Protein AF-A0A8S3HD75-F1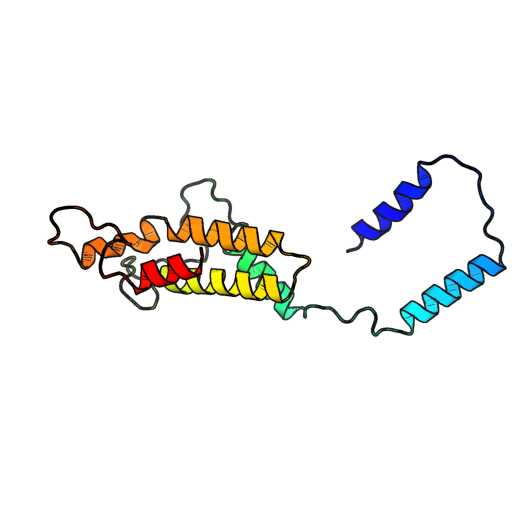 (afdb_monomer_lite)

Secondary structure (DSSP, 8-state):
--HHHHHHHHHTTSS--------HHHHHHHHHHHHHHHH-TTTT--SS-HHHHHHHHHHHHHTTTS-TTS----TT----TTS---STT-THHHHHHHHHHHHHHHHH-GGGHHHHHHHHHHHHHHHTSHHHHTTHHHHHTTSSSPPPTTTSS-HHHHHHHHHH-

pLDDT: mean 74.39, std 19.85, range [32.94, 96.5]

InterPro domains:
  IPR041411 Linalool dehydratase/isomerase [PF18566] (92-163)

Foldseek 3Di:
DVVVVVVVVVVVVPPDDDDDDQDPVNVVVVVVVVVVCVVCVVNPPPLDDPVRVVVLVVLLVQFQVPDPPDDDDRPPQDQPPVLLLPDPSQSLVVLLVSLVVLVVCCVSCVVPNVSSVRSLVRSLVVLPDCSRQVSVCVVPVVDPDRDDCQPDDNCSSNVSSVVSD

Organism: NCBI:txid392030

Radius of gyration: 25.36 Å; chains: 1; bounding box: 65×28×71 Å

Sequence (165 aa):
MKIFIEFLIFLNFLSGSSCVSINHDQKNSFDEIKRNLLKNNDATKQLLSEKELKLIRFISYLTYMQTTATNLTWKGWEKNYDGSQLDLDAIRYPLAHIGYTAAALAHRTPNYRELAIKILKDTIERMLTIEVWGYIDHYWKKAATFPDPVSYENIMYSGHLLQLL

Structure (mmCIF, N/CA/C/O backbone):
data_AF-A0A8S3HD75-F1
#
_entry.id   AF-A0A8S3HD75-F1
#
loop_
_atom_site.group_PDB
_atom_site.id
_atom_site.type_symbol
_atom_site.label_atom_id
_atom_site.label_alt_id
_atom_site.label_comp_id
_atom_site.label_asym_id
_atom_site.label_entity_id
_atom_site.label_seq_id
_atom_site.pdbx_PDB_ins_code
_atom_site.Cartn_x
_atom_site.Cartn_y
_atom_site.Cartn_z
_atom_site.occupancy
_atom_site.B_iso_or_equiv
_atom_site.auth_seq_id
_atom_site.auth_comp_id
_atom_site.auth_asym_id
_atom_site.auth_atom_id
_atom_site.pdbx_PDB_model_num
ATOM 1 N N . MET A 1 1 ? -18.775 6.045 20.824 1.00 41.69 1 MET A N 1
ATOM 2 C CA . MET A 1 1 ? -19.656 4.996 21.389 1.00 41.69 1 MET A CA 1
ATOM 3 C C . MET A 1 1 ? -20.750 5.528 22.335 1.00 41.69 1 MET A C 1
ATOM 5 O O . MET A 1 1 ? -21.387 4.725 22.993 1.00 41.69 1 MET A O 1
ATOM 9 N N . LYS A 1 2 ? -21.019 6.849 22.394 1.00 35.47 2 LYS A N 1
ATOM 10 C CA . LYS A 1 2 ? -22.197 7.413 23.094 1.00 35.47 2 LYS A CA 1
ATOM 11 C C . LYS A 1 2 ? -23.468 7.436 22.225 1.00 35.47 2 LYS A C 1
ATOM 13 O O . LYS A 1 2 ? -24.562 7.316 22.745 1.00 35.47 2 LYS A O 1
ATOM 18 N N . ILE A 1 3 ? -23.308 7.486 20.902 1.00 39.47 3 ILE A N 1
ATOM 19 C CA . ILE A 1 3 ? -24.406 7.662 19.933 1.00 39.47 3 ILE A CA 1
ATOM 20 C C . ILE A 1 3 ? -25.263 6.390 19.759 1.00 39.47 3 ILE A C 1
ATOM 22 O O . ILE A 1 3 ? -26.453 6.476 19.488 1.00 39.47 3 ILE A O 1
ATOM 26 N N . PHE A 1 4 ? -24.696 5.198 19.974 1.00 36.97 4 PHE A N 1
ATOM 27 C CA . PHE A 1 4 ? -25.412 3.931 19.754 1.00 36.97 4 PHE A CA 1
ATOM 28 C C . PHE A 1 4 ? -26.371 3.560 20.901 1.00 36.97 4 PHE A C 1
ATOM 30 O O . PHE A 1 4 ? -27.312 2.800 20.698 1.00 36.97 4 PHE A O 1
ATOM 37 N N . ILE A 1 5 ? -26.154 4.117 22.099 1.00 45.03 5 ILE A N 1
ATOM 38 C CA . ILE A 1 5 ? -27.014 3.886 23.270 1.00 45.03 5 ILE A CA 1
ATOM 39 C C . ILE A 1 5 ? -28.223 4.832 23.245 1.00 45.03 5 ILE A C 1
ATOM 41 O O . ILE A 1 5 ? -29.323 4.421 23.600 1.00 45.03 5 ILE A O 1
ATOM 45 N N . GLU A 1 6 ? -28.065 6.060 22.744 1.00 40.44 6 GLU A N 1
ATOM 46 C CA . GLU A 1 6 ? -29.196 6.988 22.583 1.00 40.44 6 GLU A CA 1
ATOM 47 C C . GLU A 1 6 ? -30.177 6.529 21.489 1.00 40.44 6 GLU A C 1
ATOM 49 O O . GLU A 1 6 ? -31.385 6.709 21.635 1.00 40.44 6 GLU A O 1
ATOM 54 N N . PHE A 1 7 ? -29.699 5.826 20.455 1.00 37.06 7 PHE A N 1
ATOM 55 C CA . PHE A 1 7 ? -30.552 5.306 19.376 1.00 37.06 7 PHE A CA 1
ATOM 56 C C . PHE A 1 7 ? -31.513 4.189 19.839 1.00 37.06 7 PHE A C 1
ATOM 58 O O . PHE A 1 7 ? -32.643 4.098 19.364 1.00 37.06 7 PHE A O 1
ATOM 65 N N . LEU A 1 8 ? -31.104 3.377 20.821 1.00 37.50 8 LEU A N 1
ATOM 66 C CA . LEU A 1 8 ? -31.929 2.310 21.415 1.00 37.50 8 LEU A CA 1
ATOM 67 C C . LEU A 1 8 ? -32.971 2.832 22.420 1.00 37.50 8 LEU A C 1
ATOM 69 O O . LEU A 1 8 ? -33.996 2.186 22.644 1.00 37.50 8 LEU A O 1
ATOM 73 N N . ILE A 1 9 ? -32.743 4.016 22.993 1.00 46.94 9 ILE A N 1
ATOM 74 C CA . ILE A 1 9 ? -33.714 4.692 23.866 1.00 46.94 9 ILE A CA 1
ATOM 75 C C . ILE A 1 9 ? -34.775 5.412 23.020 1.00 46.94 9 ILE A C 1
ATOM 77 O O . ILE A 1 9 ? -35.952 5.398 23.373 1.00 46.94 9 ILE A O 1
ATOM 81 N N . PHE A 1 10 ? -34.395 5.960 21.861 1.00 37.12 10 PHE A N 1
ATOM 82 C CA . PHE A 1 10 ? -35.323 6.663 20.970 1.00 37.12 10 PHE A CA 1
ATOM 83 C C . PHE A 1 10 ? -36.312 5.725 20.254 1.00 37.12 10 PHE A C 1
ATOM 85 O O . PHE A 1 10 ? -37.471 6.088 20.062 1.00 37.12 10 PHE A O 1
ATOM 92 N N . LEU A 1 11 ? -35.903 4.493 19.919 1.00 34.25 11 LEU A N 1
ATOM 93 C CA . LEU A 1 11 ? -36.795 3.522 19.266 1.00 34.25 11 LEU A CA 1
ATOM 94 C C . LEU A 1 11 ? -37.924 3.004 20.173 1.00 34.25 11 LEU A C 1
ATOM 96 O O . LEU A 1 11 ? -38.988 2.663 19.667 1.00 34.25 11 LEU A O 1
ATOM 100 N N . ASN A 1 12 ? -37.739 3.011 21.496 1.00 37.31 12 ASN A N 1
ATOM 101 C CA . ASN A 1 12 ? -38.803 2.661 22.446 1.00 37.31 12 ASN A CA 1
ATOM 102 C C . ASN A 1 12 ? -39.790 3.813 22.704 1.00 37.31 12 ASN A C 1
ATOM 104 O O . ASN A 1 12 ? -40.828 3.600 23.321 1.00 37.31 12 ASN A O 1
ATOM 108 N N . PHE A 1 13 ? -39.490 5.028 22.233 1.00 38.03 13 PHE A N 1
ATOM 109 C CA . PHE A 1 13 ? -40.346 6.199 22.442 1.00 38.03 13 PHE A CA 1
ATOM 110 C C . PHE A 1 13 ? -41.352 6.426 21.297 1.00 38.03 13 PHE A C 1
ATOM 112 O O . PHE A 1 13 ? -42.297 7.194 21.457 1.00 38.03 13 PHE A O 1
ATOM 119 N N . LEU A 1 14 ? -41.181 5.755 20.148 1.00 36.31 14 LEU A N 1
ATOM 120 C CA . LEU A 1 14 ? -42.021 5.947 18.955 1.00 36.31 14 LEU A CA 1
ATOM 121 C C . LEU A 1 14 ? -43.087 4.861 18.731 1.00 36.31 14 LEU A C 1
ATOM 123 O O . LEU A 1 14 ? -43.983 5.064 17.913 1.00 36.31 14 LEU A O 1
ATOM 127 N N . SER A 1 15 ? -43.070 3.748 19.470 1.00 37.78 15 SER A N 1
ATOM 128 C CA . SER A 1 15 ? -44.197 2.807 19.491 1.00 37.78 15 SER A CA 1
ATOM 129 C C . SER A 1 15 ? -45.141 3.171 20.635 1.00 37.78 15 SER A C 1
ATOM 131 O O . SER A 1 15 ? -44.992 2.692 21.759 1.00 37.78 15 SER A O 1
ATOM 133 N N . GLY A 1 16 ? -46.098 4.057 20.358 1.00 42.47 16 GLY A N 1
ATOM 134 C CA . GLY A 1 16 ? -47.158 4.415 21.295 1.00 42.47 16 GLY A CA 1
ATOM 135 C C . GLY A 1 16 ? -47.897 3.173 21.794 1.00 42.47 16 GLY A C 1
ATOM 136 O O . GLY A 1 16 ? -48.711 2.592 21.083 1.00 42.47 16 GLY A O 1
ATOM 137 N N . SER A 1 17 ? -47.602 2.752 23.018 1.00 37.16 17 SER A N 1
ATOM 138 C CA . SER A 1 17 ? -48.361 1.757 23.771 1.00 37.16 17 SER A CA 1
ATOM 139 C C . SER A 1 17 ? -48.063 1.962 25.252 1.00 37.16 17 SER A C 1
ATOM 141 O O . SER A 1 17 ? -46.944 1.741 25.694 1.00 37.16 17 SER A O 1
ATOM 143 N N . SER A 1 18 ? -49.079 2.448 25.972 1.00 32.94 18 SER A N 1
ATOM 144 C CA . SER A 1 18 ? -49.269 2.412 27.433 1.00 32.94 18 SER A CA 1
ATOM 145 C C . SER A 1 18 ? -48.034 2.633 28.319 1.00 32.94 18 SER A C 1
ATOM 147 O O . SER A 1 18 ? -47.179 1.766 28.460 1.00 32.94 18 SER A O 1
ATOM 149 N N . CYS A 1 19 ? -48.028 3.768 29.022 1.00 34.56 19 CYS A N 1
ATOM 150 C CA . CYS A 1 19 ? -47.126 4.076 30.130 1.00 34.56 19 CYS A CA 1
ATOM 151 C C . CYS A 1 19 ? -47.166 2.953 31.187 1.00 34.56 19 CYS A C 1
ATOM 153 O O . CYS A 1 19 ? -48.061 2.912 32.030 1.00 34.56 19 CYS A O 1
ATOM 155 N N . VAL A 1 20 ? -46.220 2.012 31.122 1.00 42.00 20 VAL A N 1
ATOM 156 C CA . VAL A 1 20 ? -45.990 1.027 32.181 1.00 42.00 20 VAL A CA 1
ATOM 157 C C . VAL A 1 20 ? -45.204 1.744 33.272 1.00 42.00 20 VAL A C 1
ATOM 159 O O . VAL A 1 20 ? -44.016 2.031 33.119 1.00 42.00 20 VAL A O 1
ATOM 162 N N . SER A 1 21 ? -45.875 2.077 34.373 1.00 45.88 21 SER A N 1
ATOM 163 C CA . SER A 1 21 ? -45.225 2.562 35.586 1.00 45.88 21 SER A CA 1
ATOM 164 C C . SER A 1 21 ? -44.311 1.462 36.121 1.00 45.88 21 SER A C 1
ATOM 166 O O . SER A 1 21 ? -44.780 0.452 36.645 1.00 45.88 21 SER A O 1
ATOM 168 N N . ILE A 1 22 ? -43.001 1.641 35.953 1.00 47.56 22 ILE A N 1
ATOM 169 C CA . ILE A 1 22 ? -41.987 0.729 36.485 1.00 47.56 22 ILE A CA 1
ATOM 170 C C . ILE A 1 22 ? -42.114 0.742 38.014 1.00 47.56 22 ILE A C 1
ATOM 172 O O . ILE A 1 22 ? -41.830 1.754 38.656 1.00 47.56 22 ILE A O 1
ATOM 176 N N . ASN A 1 23 ? -42.568 -0.371 38.597 1.00 54.38 23 ASN A N 1
ATOM 177 C CA . ASN A 1 23 ? -42.673 -0.530 40.048 1.00 54.38 23 ASN A CA 1
ATOM 178 C C . ASN A 1 23 ? -41.292 -0.398 40.718 1.00 54.38 23 ASN A C 1
ATOM 180 O O . ASN A 1 23 ? -40.266 -0.764 40.137 1.00 54.38 23 ASN A O 1
ATOM 184 N N . HIS A 1 24 ? -41.271 0.100 41.961 1.00 53.72 24 HIS A N 1
ATOM 185 C CA . HIS A 1 24 ? -40.053 0.369 42.744 1.00 53.72 24 HIS A CA 1
ATOM 186 C C . HIS A 1 24 ? -39.103 -0.847 42.820 1.00 53.72 24 HIS A C 1
ATOM 188 O O . HIS A 1 24 ? -37.883 -0.683 42.782 1.00 53.72 24 HIS A O 1
ATOM 194 N N . ASP A 1 25 ? -39.643 -2.067 42.832 1.00 57.12 25 ASP A N 1
ATOM 195 C CA . ASP A 1 25 ? -38.862 -3.312 42.845 1.00 57.12 25 ASP A CA 1
ATOM 196 C C . ASP A 1 25 ? -38.140 -3.600 41.524 1.00 57.12 25 ASP A C 1
ATOM 198 O O . ASP A 1 25 ? -36.998 -4.061 41.522 1.00 57.12 25 ASP A O 1
ATOM 202 N N . GLN A 1 26 ? -38.747 -3.261 40.383 1.00 53.38 26 GLN A N 1
ATOM 203 C CA . GLN A 1 26 ? -38.083 -3.410 39.086 1.00 53.38 26 GLN A CA 1
ATOM 204 C C . GLN A 1 26 ? -36.972 -2.378 38.909 1.00 53.38 26 GLN A C 1
ATOM 206 O O . GLN A 1 26 ? -35.909 -2.702 38.386 1.00 53.38 26 GLN A O 1
ATOM 211 N N . LYS A 1 27 ? -37.169 -1.155 39.411 1.00 57.03 27 LYS A N 1
ATOM 212 C CA . LYS A 1 27 ? -36.130 -0.119 39.405 1.00 57.03 27 LYS A CA 1
ATOM 213 C C . LYS A 1 27 ? -34.909 -0.540 40.231 1.00 57.03 27 LYS A C 1
ATOM 215 O O . LYS A 1 27 ? -33.784 -0.428 39.754 1.00 57.03 27 LYS A O 1
ATOM 220 N N . ASN A 1 28 ? -35.140 -1.127 41.406 1.00 58.44 28 ASN A N 1
ATOM 221 C CA . ASN A 1 28 ? -34.082 -1.674 42.255 1.00 58.44 28 ASN A CA 1
ATOM 222 C C . ASN A 1 28 ? -33.309 -2.813 41.570 1.00 58.44 28 ASN A C 1
ATOM 224 O O . ASN A 1 28 ? -32.081 -2.835 41.642 1.00 58.44 28 ASN A O 1
ATOM 228 N N . SER A 1 29 ? -34.008 -3.701 40.852 1.00 64.81 29 SER A N 1
ATOM 229 C CA . SER A 1 29 ? -33.395 -4.776 40.060 1.00 64.81 29 SER A CA 1
ATOM 230 C C . SER A 1 29 ? -32.537 -4.234 38.911 1.00 64.81 29 SER A C 1
ATOM 232 O O . SER A 1 29 ? -31.400 -4.667 38.733 1.00 64.81 29 SER A O 1
ATOM 234 N N . PHE A 1 30 ? -33.017 -3.226 38.177 1.00 60.28 30 PHE A N 1
ATOM 235 C CA . PHE A 1 30 ? -32.235 -2.574 37.121 1.00 60.28 30 PHE A CA 1
ATOM 236 C C . PHE A 1 30 ? -31.005 -1.844 37.668 1.00 60.28 30 PHE A C 1
ATOM 238 O O . PHE A 1 30 ? -29.923 -1.941 37.086 1.00 60.28 30 PHE A O 1
ATOM 245 N N . ASP A 1 31 ? -31.137 -1.153 38.798 1.00 69.56 31 ASP A N 1
ATOM 246 C CA . ASP A 1 31 ? -30.022 -0.466 39.452 1.00 69.56 31 ASP A CA 1
ATOM 247 C C . ASP A 1 31 ? -29.010 -1.452 40.052 1.00 69.56 31 ASP A C 1
ATOM 249 O O . ASP A 1 31 ? -27.814 -1.162 40.124 1.00 69.56 31 ASP A O 1
ATOM 253 N N . GLU A 1 32 ? -29.447 -2.636 40.469 1.00 71.31 32 GLU A N 1
ATOM 254 C CA . GLU A 1 32 ? -28.579 -3.728 40.908 1.00 71.31 32 GLU A CA 1
ATOM 255 C C . GLU A 1 32 ? -27.859 -4.405 39.735 1.00 71.31 32 GLU A C 1
ATOM 257 O O . GLU A 1 32 ? -26.643 -4.581 39.796 1.00 71.31 32 GLU A O 1
ATOM 262 N N . ILE A 1 33 ? -28.547 -4.667 38.620 1.00 66.06 33 ILE A N 1
ATOM 263 C CA . ILE A 1 33 ? -27.937 -5.158 37.374 1.00 66.06 33 ILE A CA 1
ATOM 264 C C . ILE A 1 33 ? -26.900 -4.155 36.862 1.00 66.06 33 ILE A C 1
ATOM 266 O O . ILE A 1 33 ? -25.775 -4.534 36.545 1.00 66.06 33 ILE A O 1
ATOM 270 N N . LYS A 1 34 ? -27.231 -2.861 36.847 1.00 63.31 34 LYS A N 1
ATOM 271 C CA . LYS A 1 34 ? -26.312 -1.792 36.442 1.00 63.31 34 LYS A CA 1
ATOM 272 C C . LYS A 1 34 ? -25.103 -1.712 37.373 1.00 63.31 34 LYS A C 1
ATOM 274 O O . LYS A 1 34 ? -23.979 -1.600 36.895 1.00 63.31 34 LYS A O 1
ATOM 279 N N . ARG A 1 35 ? -25.303 -1.825 38.690 1.00 63.66 35 ARG A N 1
ATOM 280 C CA . ARG A 1 35 ? -24.205 -1.875 39.670 1.00 63.66 35 ARG A CA 1
ATOM 281 C C . ARG A 1 35 ? -23.344 -3.126 39.519 1.00 63.66 35 ARG A C 1
ATOM 283 O O . ARG A 1 35 ? -22.134 -3.013 39.657 1.00 63.66 35 ARG A O 1
ATOM 290 N N . ASN A 1 36 ? -23.921 -4.278 39.194 1.00 61.75 36 ASN A N 1
ATOM 291 C CA . ASN A 1 36 ? -23.177 -5.519 38.973 1.00 61.75 36 ASN A CA 1
ATOM 292 C C . ASN A 1 36 ? -22.410 -5.503 37.641 1.00 61.75 36 ASN A C 1
ATOM 294 O O . ASN A 1 36 ? -21.269 -5.952 37.599 1.00 61.75 36 ASN A O 1
ATOM 298 N N . LEU A 1 37 ? -22.963 -4.889 36.591 1.00 57.00 37 LEU A N 1
ATOM 299 C CA . LEU A 1 37 ? -22.255 -4.622 35.332 1.00 57.00 37 LEU A CA 1
ATOM 300 C C . LEU A 1 37 ? -21.089 -3.637 35.517 1.00 57.00 37 LEU A C 1
ATOM 302 O O . LEU A 1 37 ? -20.047 -3.808 34.897 1.00 57.00 37 LEU A O 1
ATOM 306 N N . LEU A 1 38 ? -21.245 -2.636 36.389 1.00 57.94 38 LEU A N 1
ATOM 307 C CA . LEU A 1 38 ? -20.190 -1.671 36.726 1.00 57.94 38 LEU A CA 1
ATOM 308 C C . LEU A 1 38 ? -19.146 -2.236 37.707 1.00 57.94 38 LEU A C 1
ATOM 310 O O . LEU A 1 38 ? -17.991 -1.824 37.672 1.00 57.94 38 LEU A O 1
ATOM 314 N N . LYS A 1 39 ? -19.531 -3.162 38.596 1.00 56.44 39 LYS A N 1
ATOM 315 C CA . LYS A 1 39 ? -18.608 -3.871 39.501 1.00 56.44 39 LYS A CA 1
ATOM 316 C C . LYS A 1 39 ? -17.786 -4.924 38.763 1.00 56.44 39 LYS A C 1
ATOM 318 O O . LYS A 1 39 ? -16.604 -5.071 39.056 1.00 56.44 39 LYS A O 1
ATOM 323 N N . ASN A 1 40 ? -18.371 -5.577 37.761 1.00 49.03 40 ASN A N 1
ATOM 324 C CA . ASN A 1 40 ? -17.666 -6.430 36.807 1.00 49.03 40 ASN A CA 1
ATOM 325 C C . ASN A 1 40 ? -16.942 -5.576 35.756 1.00 49.03 40 ASN A C 1
ATOM 327 O O . ASN A 1 40 ? -17.134 -5.758 34.556 1.00 49.03 40 ASN A O 1
ATOM 331 N N . ASN A 1 41 ? -16.078 -4.659 36.196 1.00 48.00 41 ASN A N 1
ATOM 332 C CA . ASN A 1 41 ? -15.197 -3.836 35.356 1.00 48.00 41 ASN A CA 1
ATOM 333 C C . ASN A 1 41 ? -14.142 -4.650 34.564 1.00 48.00 41 ASN A C 1
ATOM 335 O O . ASN A 1 41 ? -13.147 -4.100 34.109 1.00 48.00 41 ASN A O 1
ATOM 339 N N . ASP A 1 42 ? -14.385 -5.939 34.327 1.00 47.34 42 ASP A N 1
ATOM 340 C CA . ASP A 1 42 ? -13.869 -6.667 33.163 1.00 47.34 42 ASP A CA 1
ATOM 341 C C . ASP A 1 42 ? -14.671 -6.348 31.875 1.00 47.34 42 ASP A C 1
ATOM 343 O O . ASP A 1 42 ? -14.214 -6.619 30.764 1.00 47.34 42 ASP A O 1
ATOM 347 N N . ALA A 1 43 ? -15.847 -5.712 31.990 1.00 46.75 43 ALA A N 1
ATOM 348 C CA . ALA A 1 43 ? -16.744 -5.365 30.879 1.00 46.75 43 ALA A CA 1
ATOM 349 C C . ALA A 1 43 ? -16.295 -4.156 30.028 1.00 46.75 43 ALA A C 1
ATOM 351 O O . ALA A 1 43 ? -16.903 -3.858 28.999 1.00 46.75 43 ALA A O 1
ATOM 352 N N . THR A 1 44 ? -15.203 -3.484 30.396 1.00 47.81 44 THR A N 1
ATOM 353 C CA . THR A 1 44 ? -14.501 -2.526 29.527 1.00 47.81 44 THR A CA 1
ATOM 354 C C . THR A 1 44 ? -13.051 -2.935 29.332 1.00 47.81 44 THR A C 1
ATOM 356 O O . THR A 1 44 ? -12.150 -2.097 29.371 1.00 47.81 44 THR A O 1
ATOM 359 N N . LYS A 1 45 ? -12.791 -4.225 29.099 1.00 51.84 45 LYS A N 1
ATOM 360 C CA . LYS A 1 45 ? -11.525 -4.621 28.488 1.00 51.84 45 LYS A CA 1
ATOM 361 C C . LYS A 1 45 ? -11.504 -4.014 27.090 1.00 51.84 45 LYS A C 1
ATOM 363 O O . LYS A 1 45 ? -12.117 -4.540 26.164 1.00 51.84 45 LYS A O 1
ATOM 368 N N . GLN A 1 46 ? -10.898 -2.834 26.970 1.00 56.50 46 GLN A N 1
ATOM 369 C CA . GLN A 1 46 ? -10.741 -2.140 25.702 1.00 56.50 46 GLN A CA 1
ATOM 370 C C . GLN A 1 46 ? -10.125 -3.148 24.730 1.00 56.50 46 GLN A C 1
ATOM 372 O O . GLN A 1 46 ? -8.996 -3.594 24.924 1.00 56.50 46 GLN A O 1
ATOM 377 N N . LEU A 1 47 ? -10.912 -3.595 23.744 1.00 71.31 47 LEU A N 1
ATOM 378 C CA . LEU A 1 47 ? -10.511 -4.717 22.892 1.00 71.31 47 LEU A CA 1
ATOM 379 C C . LEU A 1 47 ? -9.237 -4.380 22.100 1.00 71.31 47 LEU A C 1
ATOM 381 O O . LEU A 1 47 ? -8.505 -5.284 21.704 1.00 71.31 47 LEU A O 1
ATOM 385 N N . LEU A 1 48 ? -8.993 -3.077 21.921 1.00 79.88 48 LEU A N 1
ATOM 386 C CA . LEU A 1 48 ? -7.785 -2.454 21.403 1.00 79.88 48 LEU A CA 1
ATOM 387 C C . LEU A 1 48 ? -7.283 -1.396 22.388 1.00 79.88 48 LEU A C 1
ATOM 389 O O . LEU A 1 48 ? -8.060 -0.572 22.862 1.00 79.88 48 LEU A O 1
ATOM 393 N N . SER A 1 49 ? -5.984 -1.371 22.634 1.00 87.69 49 SER A N 1
ATOM 394 C CA . SER A 1 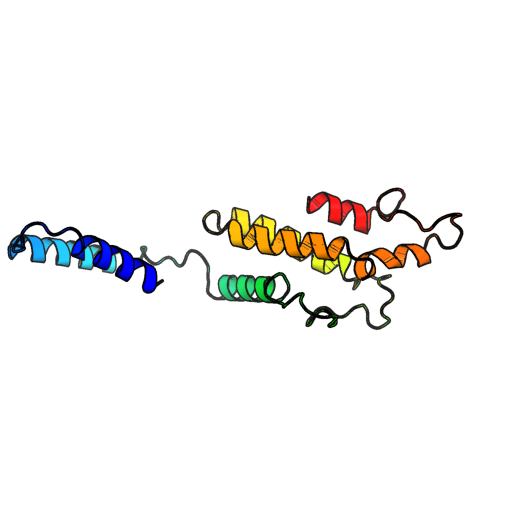49 ? -5.299 -0.298 23.346 1.00 87.69 49 SER A CA 1
ATOM 395 C C . SER A 1 49 ? -5.383 1.039 22.601 1.00 87.69 49 SER A C 1
ATOM 397 O O . SER A 1 49 ? -5.520 1.101 21.376 1.00 87.69 49 SER A O 1
ATOM 399 N N . GLU A 1 50 ? -5.189 2.141 23.327 1.00 88.56 50 GLU A N 1
ATOM 400 C CA . GLU A 1 50 ? -5.076 3.481 22.731 1.00 88.56 50 GLU A CA 1
ATOM 401 C C . GLU A 1 50 ? -3.981 3.577 21.659 1.00 88.56 50 GLU A C 1
ATOM 403 O O . GLU A 1 50 ? -4.121 4.307 20.676 1.00 88.56 50 GLU A O 1
ATOM 408 N N . LYS A 1 51 ? -2.888 2.822 21.816 1.00 90.12 51 LYS A N 1
ATOM 409 C CA . LYS A 1 51 ? -1.811 2.766 20.821 1.00 90.12 51 LYS A CA 1
ATOM 410 C C . LYS A 1 51 ? -2.300 2.133 19.518 1.00 90.12 51 LYS A C 1
ATOM 412 O O . LYS A 1 51 ? -2.064 2.696 18.453 1.00 90.12 51 LYS A O 1
ATOM 417 N N . GLU A 1 52 ? -3.009 1.010 19.599 1.00 88.44 52 GLU A N 1
ATOM 418 C CA . GLU A 1 52 ? -3.593 0.339 18.430 1.00 88.44 52 GLU A CA 1
ATOM 419 C C . GLU A 1 52 ? -4.619 1.238 17.729 1.00 88.44 52 GLU A C 1
ATOM 421 O O . GLU A 1 52 ? -4.584 1.376 16.509 1.00 88.44 52 GLU A O 1
ATOM 426 N N . LEU A 1 53 ? -5.470 1.939 18.485 1.00 89.56 53 LEU A N 1
ATOM 427 C CA . LEU A 1 53 ? -6.426 2.893 17.913 1.00 89.56 53 LEU A CA 1
ATOM 428 C C . LEU A 1 53 ? -5.734 4.043 17.170 1.00 89.56 53 LEU A C 1
ATOM 430 O O . LEU A 1 53 ? -6.179 4.434 16.089 1.00 89.56 53 LEU A O 1
ATOM 434 N N . LYS A 1 54 ? -4.640 4.581 17.721 1.00 92.88 54 LYS A N 1
ATOM 435 C CA . LYS A 1 54 ? -3.834 5.614 17.051 1.00 92.88 54 LYS A CA 1
ATOM 436 C C . LYS A 1 54 ? -3.191 5.090 15.768 1.00 92.88 54 LYS A C 1
ATOM 438 O O . LYS A 1 54 ? -3.229 5.795 14.764 1.00 92.88 54 LYS A O 1
ATOM 443 N N . LEU A 1 55 ? -2.668 3.863 15.775 1.00 91.50 55 LEU A N 1
ATOM 444 C CA . LEU A 1 55 ? -2.089 3.229 14.585 1.00 91.50 55 LEU A CA 1
ATOM 445 C C . LEU A 1 55 ? -3.133 3.029 13.483 1.00 91.50 55 LEU A C 1
ATOM 447 O O . LEU A 1 55 ? -2.894 3.399 12.338 1.00 91.50 55 LEU A O 1
ATOM 451 N N . ILE A 1 56 ? -4.320 2.531 13.832 1.00 91.94 56 ILE A N 1
ATOM 452 C CA . ILE A 1 56 ? -5.417 2.346 12.874 1.00 91.94 56 ILE A CA 1
ATOM 453 C C . ILE A 1 56 ? -5.831 3.684 12.252 1.00 91.94 56 ILE A C 1
ATOM 455 O O . ILE A 1 56 ? -6.004 3.776 11.037 1.00 91.94 56 ILE A O 1
ATOM 459 N N . ARG A 1 57 ? -5.954 4.743 13.064 1.00 92.19 57 ARG A N 1
ATOM 460 C CA . ARG A 1 57 ? -6.259 6.097 12.570 1.00 92.19 57 ARG A CA 1
ATOM 461 C C . ARG A 1 57 ? -5.170 6.626 11.648 1.00 92.19 57 ARG A C 1
ATOM 463 O O . ARG A 1 57 ? -5.494 7.213 10.624 1.00 92.19 57 ARG A O 1
ATOM 470 N N . PHE A 1 58 ? -3.907 6.408 11.997 1.00 90.56 58 PHE A N 1
ATOM 471 C CA . PHE A 1 58 ? -2.775 6.820 11.177 1.00 90.56 58 PHE A CA 1
ATOM 472 C C . PHE A 1 58 ? -2.775 6.115 9.814 1.00 90.56 58 PHE A C 1
ATOM 474 O O . PHE A 1 58 ? -2.688 6.782 8.791 1.00 90.56 58 PHE A O 1
ATOM 481 N N . ILE A 1 59 ? -2.981 4.797 9.777 1.00 91.00 59 ILE A N 1
ATOM 482 C CA . ILE A 1 59 ? -3.063 4.036 8.518 1.00 91.00 59 ILE A CA 1
ATOM 483 C C . ILE A 1 59 ? -4.277 4.467 7.685 1.00 91.00 59 ILE A C 1
ATOM 485 O O . ILE A 1 59 ? -4.177 4.624 6.470 1.00 91.00 59 ILE A O 1
ATOM 489 N N . SER A 1 60 ? -5.417 4.716 8.333 1.00 91.81 60 SER A N 1
ATOM 490 C CA . SER A 1 60 ? -6.617 5.225 7.653 1.00 91.81 60 SER A CA 1
ATOM 491 C C . SER A 1 60 ? -6.362 6.604 7.036 1.00 91.81 60 SER A C 1
ATOM 493 O O . SER A 1 60 ? -6.755 6.855 5.899 1.00 91.81 60 SER A O 1
ATOM 495 N N . TYR A 1 61 ? -5.648 7.473 7.762 1.00 89.19 61 TYR A N 1
ATOM 496 C CA . TYR A 1 61 ? -5.185 8.770 7.273 1.00 89.19 61 TYR A CA 1
ATOM 497 C C . TYR A 1 61 ? -4.221 8.640 6.088 1.00 89.19 61 TYR A C 1
ATOM 499 O O . TYR A 1 61 ? -4.332 9.404 5.139 1.00 89.19 61 TYR A O 1
ATOM 507 N N . LEU A 1 62 ? -3.291 7.684 6.104 1.00 86.25 62 LEU A N 1
ATOM 508 C CA . LEU A 1 62 ? -2.340 7.482 5.003 1.00 86.25 62 LEU A CA 1
ATOM 509 C C . LEU A 1 62 ? -2.973 6.923 3.720 1.00 86.25 62 LEU A C 1
ATOM 511 O O . LEU A 1 62 ? -2.390 7.089 2.649 1.00 86.25 62 LEU A O 1
ATOM 515 N N . THR A 1 63 ? -4.129 6.267 3.835 1.00 89.00 63 THR A N 1
ATOM 516 C CA . THR A 1 63 ? -4.813 5.581 2.732 1.00 89.00 63 THR A CA 1
ATOM 517 C C . THR A 1 63 ? -6.066 6.345 2.294 1.00 89.00 63 THR A C 1
ATOM 519 O O . THR A 1 63 ? -5.977 7.452 1.762 1.00 89.00 63 THR A O 1
ATOM 522 N N . TYR A 1 64 ? -7.253 5.803 2.567 1.00 87.88 64 TYR A N 1
ATOM 523 C CA . TYR A 1 64 ? -8.511 6.243 1.964 1.00 87.88 64 TYR A CA 1
ATOM 524 C C . TYR A 1 64 ? -9.050 7.582 2.497 1.00 87.88 64 TYR A C 1
ATOM 526 O O . TYR A 1 64 ? -9.986 8.136 1.923 1.00 87.88 64 TYR A O 1
ATOM 534 N N . MET A 1 65 ? -8.539 8.095 3.626 1.00 87.81 6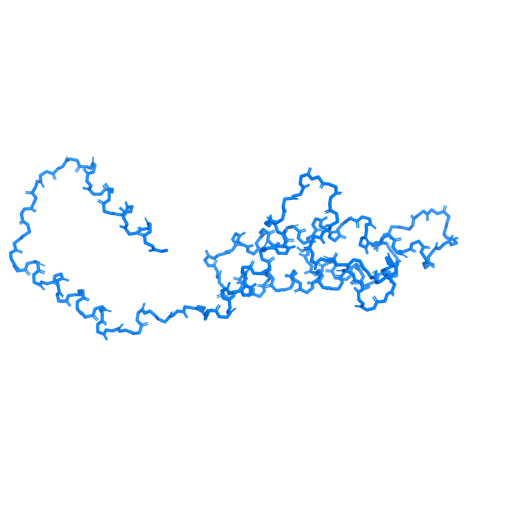5 MET A N 1
ATOM 535 C CA . MET A 1 65 ? -9.002 9.378 4.179 1.00 87.81 65 MET A CA 1
ATOM 536 C C . MET A 1 65 ? -8.340 10.591 3.518 1.00 87.81 65 MET A C 1
ATOM 538 O O . MET A 1 65 ? -8.820 11.711 3.701 1.00 87.81 65 MET A O 1
ATOM 542 N N . GLN A 1 66 ? -7.255 10.400 2.766 1.00 77.62 66 GLN A N 1
ATOM 543 C CA . GLN A 1 66 ? -6.712 11.464 1.932 1.00 77.62 66 GLN A CA 1
ATOM 544 C C . GLN A 1 66 ? -7.586 11.622 0.690 1.00 77.62 66 GLN A C 1
ATOM 546 O O . GLN A 1 66 ? -7.795 10.677 -0.065 1.00 77.62 66 GLN A O 1
ATOM 551 N N . THR A 1 67 ? -8.110 12.830 0.479 1.00 60.31 67 THR A N 1
ATOM 552 C CA . THR A 1 67 ? -8.928 13.159 -0.691 1.00 60.31 67 THR A CA 1
ATOM 553 C C . THR A 1 67 ? -8.156 12.877 -1.976 1.00 60.31 67 THR A C 1
ATOM 555 O O . THR A 1 67 ? -7.177 13.554 -2.276 1.00 60.31 67 THR A O 1
ATOM 558 N N . THR A 1 68 ? -8.649 11.925 -2.767 1.00 58.69 68 THR A N 1
ATOM 559 C CA . THR A 1 68 ? -8.152 11.560 -4.105 1.00 58.69 68 THR A CA 1
ATOM 560 C C . THR A 1 68 ? -8.457 12.615 -5.182 1.00 58.69 68 THR A C 1
ATOM 562 O O . THR A 1 68 ? -8.184 12.399 -6.357 1.00 58.69 68 THR A O 1
ATOM 565 N N . ALA A 1 69 ? -9.037 13.760 -4.801 1.00 47.75 69 ALA A N 1
ATOM 566 C CA . ALA A 1 69 ? -9.766 14.648 -5.703 1.00 47.75 69 ALA A CA 1
ATOM 567 C C . ALA A 1 69 ? -8.905 15.483 -6.663 1.00 47.75 69 ALA A C 1
ATOM 569 O O . ALA A 1 69 ? -9.414 15.904 -7.694 1.00 47.75 69 ALA A O 1
ATOM 570 N N . THR A 1 70 ? -7.628 15.731 -6.387 1.00 41.88 70 THR A N 1
ATOM 571 C CA . THR A 1 70 ? -6.819 16.591 -7.261 1.00 41.88 70 THR A CA 1
ATOM 572 C C . THR A 1 70 ? -5.350 16.306 -7.039 1.00 41.88 70 THR A C 1
ATOM 574 O O . THR A 1 70 ? -4.860 16.670 -5.980 1.00 41.88 70 THR A O 1
ATOM 577 N N . ASN A 1 71 ? -4.691 15.666 -8.011 1.00 46.81 71 ASN A N 1
ATOM 578 C CA . ASN A 1 71 ? -3.306 15.885 -8.469 1.00 46.81 71 ASN A CA 1
ATOM 579 C C . ASN A 1 71 ? -2.244 16.354 -7.442 1.00 46.81 71 ASN A C 1
ATOM 581 O O . ASN A 1 71 ? -1.349 17.132 -7.764 1.00 46.81 71 ASN A O 1
ATOM 585 N N . LEU A 1 72 ? -2.352 15.913 -6.195 1.00 50.31 72 LEU A N 1
ATOM 586 C CA . LEU A 1 72 ? -1.507 16.314 -5.086 1.00 50.31 72 LEU A CA 1
ATOM 587 C C . LEU A 1 72 ? -0.792 15.053 -4.646 1.00 50.31 72 LEU A C 1
ATOM 589 O O . LEU A 1 72 ? -1.392 14.142 -4.076 1.00 50.31 72 LEU A O 1
ATOM 593 N N . THR A 1 73 ? 0.488 15.026 -5.002 1.00 59.31 73 THR A N 1
ATOM 594 C CA . THR A 1 73 ? 1.564 14.354 -4.278 1.00 59.31 73 THR A CA 1
ATOM 595 C C . THR A 1 73 ? 1.105 13.830 -2.922 1.00 59.31 73 THR A C 1
ATOM 597 O O . THR A 1 73 ? 0.727 14.578 -2.019 1.00 59.31 73 THR A O 1
ATOM 600 N N . TRP A 1 74 ? 1.085 12.509 -2.825 1.00 68.69 74 TRP A N 1
ATOM 601 C CA . TRP A 1 74 ? 0.530 11.773 -1.706 1.00 68.69 74 TRP A CA 1
ATOM 602 C C . TRP A 1 74 ? 1.176 12.216 -0.391 1.00 68.69 74 TRP A C 1
ATOM 604 O O . TRP A 1 74 ? 2.374 12.055 -0.158 1.00 68.69 74 TRP A O 1
ATOM 614 N N . LYS A 1 75 ? 0.387 12.855 0.474 1.00 65.50 75 LYS A N 1
ATOM 615 C CA . LYS A 1 75 ? 0.934 13.535 1.644 1.00 65.50 75 LYS A CA 1
ATOM 616 C C . LYS A 1 75 ? 1.344 12.497 2.686 1.00 65.50 75 LYS A C 1
ATOM 618 O O . LYS A 1 75 ? 0.510 11.748 3.194 1.00 65.50 75 LYS A O 1
ATOM 623 N N . GLY A 1 76 ? 2.630 12.483 3.029 1.00 63.09 76 GLY A N 1
ATOM 624 C CA . GLY A 1 76 ? 3.218 11.481 3.925 1.00 63.09 76 GLY A CA 1
ATOM 625 C C . GLY A 1 76 ? 3.791 10.261 3.205 1.00 63.09 76 GLY A C 1
ATOM 626 O O . GLY A 1 76 ? 4.306 9.370 3.872 1.00 63.09 76 GLY A O 1
ATOM 627 N N . TRP A 1 77 ? 3.738 10.249 1.873 1.00 69.88 77 TRP A N 1
ATOM 628 C CA . TRP A 1 77 ? 4.451 9.293 1.045 1.00 69.88 77 TRP A CA 1
ATOM 629 C C . TRP A 1 77 ? 5.385 10.054 0.129 1.00 69.88 77 TRP A C 1
ATOM 631 O O . TRP A 1 77 ? 5.012 10.530 -0.945 1.00 69.88 77 TRP A O 1
ATOM 641 N N . GLU A 1 78 ? 6.611 10.219 0.596 1.00 63.41 78 GLU A N 1
ATOM 642 C CA . GLU A 1 78 ? 7.660 10.711 -0.271 1.00 63.41 78 GLU A CA 1
ATOM 643 C C . GLU A 1 78 ? 7.953 9.605 -1.289 1.00 63.41 78 GLU A C 1
ATOM 645 O O . GLU A 1 78 ? 8.142 8.438 -0.939 1.00 63.41 78 GLU A O 1
ATOM 650 N N . LYS A 1 79 ? 7.958 9.965 -2.575 1.00 63.12 79 LYS A N 1
ATOM 651 C CA . LYS A 1 79 ? 8.741 9.191 -3.541 1.00 63.12 79 LYS A CA 1
ATOM 652 C C . LYS A 1 79 ? 10.187 9.227 -3.023 1.00 63.12 79 LYS A C 1
ATOM 654 O O . LYS A 1 79 ? 10.526 10.180 -2.324 1.00 63.12 79 LYS A O 1
ATOM 659 N N . ASN A 1 80 ? 11.008 8.225 -3.345 1.00 59.44 80 ASN A N 1
ATOM 660 C CA . ASN A 1 80 ? 12.443 8.217 -3.024 1.00 59.44 80 ASN A CA 1
ATOM 661 C C . ASN A 1 80 ? 13.055 9.615 -3.161 1.00 59.44 80 ASN A C 1
ATOM 663 O O . ASN A 1 80 ? 12.577 10.409 -3.972 1.00 59.44 80 ASN A O 1
ATOM 667 N N . TYR A 1 81 ? 14.134 9.905 -2.438 1.00 53.56 81 TYR A N 1
ATOM 668 C CA . TYR A 1 81 ? 14.763 11.235 -2.454 1.00 53.56 81 TYR A CA 1
ATOM 669 C C . TYR A 1 81 ? 15.028 11.783 -3.879 1.00 53.56 81 TYR A C 1
ATOM 671 O O . TYR A 1 81 ? 15.023 12.992 -4.101 1.00 53.56 81 TYR A O 1
ATOM 679 N N . ASP A 1 82 ? 15.208 10.890 -4.858 1.00 60.62 82 ASP A N 1
ATOM 680 C CA . ASP A 1 82 ? 15.418 11.156 -6.286 1.00 60.62 82 ASP A CA 1
ATOM 681 C C . ASP A 1 82 ? 14.201 10.862 -7.201 1.00 60.62 82 ASP A C 1
ATOM 683 O O . ASP A 1 82 ? 14.259 11.076 -8.411 1.00 60.62 82 ASP A O 1
ATOM 687 N N . GLY A 1 83 ? 13.102 10.345 -6.650 1.00 64.88 83 GLY A N 1
ATOM 688 C CA . GLY A 1 83 ? 11.895 9.931 -7.363 1.00 64.88 83 GLY A CA 1
ATOM 689 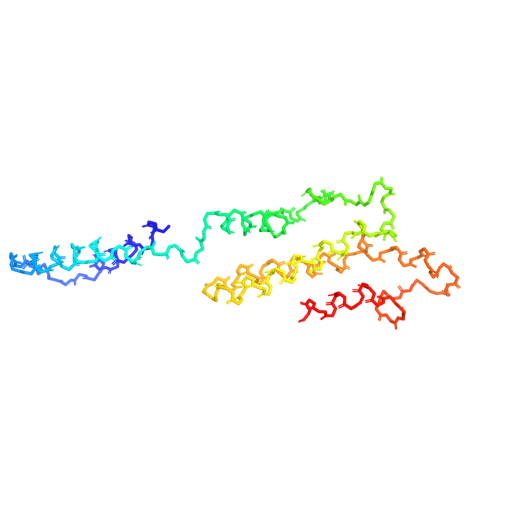C C . GLY A 1 83 ? 12.026 8.642 -8.182 1.00 64.88 83 GLY A C 1
ATOM 690 O O . GLY A 1 83 ? 11.070 8.287 -8.872 1.00 64.88 83 GLY A O 1
ATOM 691 N N . SER A 1 84 ? 13.159 7.932 -8.118 1.00 71.25 84 SER A N 1
ATOM 692 C CA . SER A 1 84 ? 13.485 6.838 -9.047 1.00 71.25 84 SER A CA 1
ATOM 693 C C . SER A 1 84 ? 12.775 5.517 -8.751 1.00 71.25 84 SER A C 1
ATOM 695 O O . SER A 1 84 ? 12.605 4.704 -9.658 1.00 71.25 84 SER A O 1
ATOM 697 N N . GLN A 1 85 ? 12.341 5.304 -7.503 1.00 80.69 85 GLN A N 1
ATOM 698 C CA . GLN A 1 85 ? 11.719 4.056 -7.045 1.00 80.69 85 GLN A CA 1
ATOM 699 C C . GLN A 1 85 ? 12.618 2.817 -7.254 1.00 80.69 85 GLN A C 1
ATOM 701 O O . GLN A 1 85 ? 12.113 1.705 -7.389 1.00 80.69 85 GLN A O 1
ATOM 706 N N . LEU A 1 86 ? 13.946 2.967 -7.298 1.00 83.00 86 LEU A N 1
ATOM 707 C CA . LEU A 1 86 ? 14.868 1.855 -7.589 1.00 83.00 86 LEU A CA 1
ATOM 708 C C . LEU A 1 86 ? 15.383 1.122 -6.345 1.00 83.00 86 LEU A C 1
ATOM 710 O O . LEU A 1 86 ? 15.847 -0.009 -6.462 1.00 83.00 86 LEU A O 1
ATOM 714 N N . ASP A 1 87 ? 15.275 1.730 -5.167 1.00 79.00 87 ASP A N 1
ATOM 715 C CA . ASP A 1 87 ? 15.895 1.226 -3.938 1.00 79.00 87 ASP A CA 1
ATOM 716 C C . ASP A 1 87 ? 14.846 0.711 -2.927 1.00 79.00 87 ASP A C 1
ATOM 718 O O . ASP A 1 87 ? 13.650 0.615 -3.224 1.00 79.00 87 ASP A O 1
ATOM 722 N N . LEU A 1 88 ? 15.294 0.298 -1.743 1.00 76.25 88 LEU A N 1
ATOM 723 C CA . LEU A 1 88 ? 14.494 -0.276 -0.656 1.00 76.25 88 LEU A CA 1
ATOM 724 C C . LEU A 1 88 ? 13.477 0.703 -0.054 1.00 76.25 88 LEU A C 1
ATOM 726 O O . LEU A 1 88 ? 12.526 0.278 0.600 1.00 76.25 88 LEU A O 1
ATOM 730 N N . ASP A 1 89 ? 13.665 1.999 -0.274 1.00 77.75 89 ASP A N 1
ATOM 731 C CA . ASP A 1 89 ? 12.744 3.070 0.106 1.00 77.75 89 ASP A CA 1
ATOM 732 C C . ASP A 1 89 ? 11.603 3.270 -0.909 1.00 77.75 89 ASP A C 1
ATOM 734 O O . ASP A 1 89 ? 10.692 4.059 -0.655 1.00 77.75 89 ASP A O 1
ATOM 738 N N . ALA A 1 90 ? 11.601 2.516 -2.017 1.00 86.12 90 ALA A N 1
ATOM 739 C CA . ALA A 1 90 ? 10.551 2.587 -3.021 1.00 86.12 90 ALA A CA 1
ATOM 740 C C . ALA A 1 90 ? 9.169 2.330 -2.419 1.00 86.12 90 ALA A C 1
ATOM 742 O O . ALA A 1 90 ? 8.938 1.351 -1.709 1.00 86.12 90 ALA A O 1
ATOM 743 N N . ILE A 1 91 ? 8.216 3.173 -2.804 1.00 87.19 91 ILE A N 1
ATOM 744 C CA . ILE A 1 91 ? 6.866 3.291 -2.258 1.00 87.19 91 ILE A CA 1
ATOM 745 C C . ILE A 1 91 ? 6.073 1.981 -2.311 1.00 87.19 91 ILE A C 1
ATOM 747 O O . ILE A 1 91 ? 5.207 1.748 -1.467 1.00 87.19 91 ILE A O 1
ATOM 751 N N . ARG A 1 92 ? 6.409 1.093 -3.261 1.00 90.19 92 ARG A N 1
ATOM 752 C CA . ARG A 1 92 ? 5.816 -0.246 -3.400 1.00 90.19 92 ARG A CA 1
ATOM 753 C C . ARG A 1 92 ? 5.940 -1.076 -2.122 1.00 90.19 92 ARG A C 1
ATOM 755 O O . ARG A 1 92 ? 5.026 -1.828 -1.794 1.00 90.19 92 ARG A O 1
ATOM 762 N N . TYR A 1 93 ? 7.037 -0.925 -1.380 1.00 91.81 93 TYR A N 1
ATOM 763 C CA . TYR A 1 93 ? 7.281 -1.691 -0.163 1.00 91.81 93 TYR A CA 1
ATOM 764 C C . TYR A 1 93 ? 6.409 -1.220 1.001 1.00 91.81 93 TYR A C 1
ATOM 766 O O . TYR A 1 93 ? 5.632 -2.036 1.504 1.00 91.81 93 TYR A O 1
ATOM 774 N N . PRO A 1 94 ? 6.461 0.051 1.448 1.00 89.94 94 PRO A N 1
ATOM 775 C CA . PRO A 1 94 ? 5.600 0.502 2.531 1.00 89.94 94 PRO A CA 1
ATOM 776 C C . PRO A 1 94 ? 4.113 0.356 2.177 1.00 89.94 94 PRO A C 1
ATOM 778 O O . PRO A 1 94 ? 3.312 0.055 3.063 1.00 89.94 94 PRO A O 1
ATOM 781 N N . LEU A 1 95 ? 3.742 0.441 0.893 1.00 90.88 95 LEU A N 1
ATOM 782 C CA . LEU A 1 95 ? 2.381 0.139 0.461 1.00 90.88 95 LEU A CA 1
ATOM 783 C C . LEU A 1 95 ? 1.961 -1.304 0.704 1.00 90.88 95 LEU A C 1
ATOM 785 O O . LEU A 1 95 ? 0.923 -1.547 1.323 1.00 90.88 95 LEU A O 1
ATOM 789 N N . ALA A 1 96 ? 2.775 -2.258 0.253 1.00 94.62 96 ALA A N 1
ATOM 790 C CA . ALA A 1 96 ? 2.515 -3.673 0.474 1.00 94.62 96 ALA A CA 1
ATOM 791 C C . ALA A 1 96 ? 2.347 -3.980 1.971 1.00 94.62 96 ALA A C 1
ATOM 793 O O . ALA A 1 96 ? 1.390 -4.641 2.373 1.00 94.62 96 ALA A O 1
ATOM 794 N N . HIS A 1 97 ? 3.207 -3.406 2.817 1.00 93.94 97 HIS A N 1
ATOM 795 C CA . HIS A 1 97 ? 3.143 -3.590 4.268 1.00 93.94 97 HIS A CA 1
ATOM 796 C C . HIS A 1 97 ? 1.865 -3.016 4.897 1.00 93.94 97 HIS A C 1
ATOM 798 O O . HIS A 1 97 ? 1.326 -3.605 5.841 1.00 93.94 97 HIS A O 1
ATOM 804 N N . ILE A 1 98 ? 1.333 -1.904 4.381 1.00 93.50 98 ILE A N 1
ATOM 805 C CA . ILE A 1 98 ? 0.030 -1.394 4.829 1.00 93.50 98 ILE A CA 1
ATOM 806 C C . ILE A 1 98 ? -1.097 -2.346 4.450 1.00 93.50 98 ILE A C 1
ATOM 808 O O . ILE A 1 98 ? -1.963 -2.618 5.284 1.00 93.50 98 ILE A O 1
ATOM 812 N N . GLY A 1 99 ? -1.073 -2.903 3.242 1.00 94.62 99 GLY A N 1
ATOM 813 C CA . GLY A 1 99 ? -2.058 -3.902 2.846 1.00 94.62 99 GLY A CA 1
ATOM 814 C C . GLY A 1 99 ? -1.990 -5.170 3.706 1.00 94.62 99 GLY A C 1
ATOM 815 O O . GLY A 1 99 ? -3.021 -5.652 4.175 1.00 94.62 99 GLY A O 1
ATOM 816 N N . TYR A 1 100 ? -0.787 -5.639 4.053 1.00 95.88 100 TYR A N 1
ATOM 817 C CA . TYR A 1 100 ? -0.609 -6.738 5.017 1.00 95.88 100 TYR A CA 1
ATOM 818 C C . TYR A 1 100 ? -1.162 -6.383 6.399 1.00 95.88 100 TYR A C 1
ATOM 820 O O . TYR A 1 100 ? -1.801 -7.204 7.062 1.00 95.88 100 TYR A O 1
ATOM 828 N N . THR A 1 101 ? -0.980 -5.131 6.819 1.00 93.25 101 THR A N 1
ATOM 829 C CA . THR A 1 101 ? -1.549 -4.626 8.070 1.00 93.25 101 THR A CA 1
ATOM 830 C C . THR A 1 101 ? -3.076 -4.600 8.024 1.00 93.25 101 THR A C 1
ATOM 832 O O . THR A 1 101 ? -3.713 -4.908 9.030 1.00 93.25 101 THR A O 1
ATOM 835 N N . ALA A 1 102 ? -3.688 -4.301 6.874 1.00 94.00 102 ALA A N 1
ATOM 836 C CA . ALA A 1 102 ? -5.139 -4.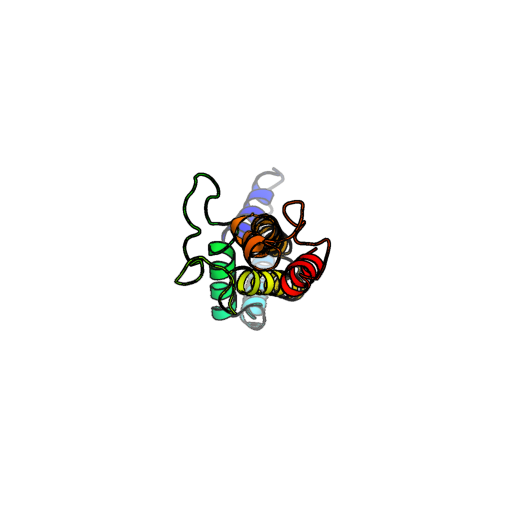361 6.706 1.00 94.00 102 ALA A CA 1
ATOM 837 C C . ALA A 1 102 ? -5.678 -5.788 6.906 1.00 94.00 102 ALA A C 1
ATOM 839 O O . ALA A 1 102 ? -6.689 -5.965 7.590 1.00 94.00 102 ALA A O 1
ATOM 840 N N . ALA A 1 103 ? -4.979 -6.806 6.393 1.00 92.75 103 ALA A N 1
ATOM 841 C CA . ALA A 1 103 ? -5.332 -8.209 6.622 1.00 92.75 103 ALA A CA 1
ATOM 842 C C . ALA A 1 103 ? -5.228 -8.592 8.111 1.00 92.75 103 ALA A C 1
ATOM 844 O O . ALA A 1 103 ? -6.164 -9.162 8.680 1.00 92.75 103 ALA A O 1
ATOM 845 N N . ALA A 1 104 ? -4.135 -8.205 8.778 1.00 92.00 104 ALA A N 1
ATOM 846 C CA . ALA A 1 104 ? -3.969 -8.421 10.217 1.00 92.00 104 ALA A CA 1
ATOM 847 C C . ALA A 1 104 ? -5.047 -7.693 11.043 1.00 92.00 104 ALA A C 1
ATOM 849 O O . ALA A 1 104 ? -5.593 -8.251 11.999 1.00 92.00 104 ALA A O 1
ATOM 850 N N . LEU A 1 105 ? -5.407 -6.467 10.649 1.00 91.12 105 LEU A N 1
ATOM 851 C CA . LEU A 1 105 ? -6.468 -5.684 11.277 1.00 91.12 105 LEU A CA 1
ATOM 852 C C . LEU A 1 105 ? -7.832 -6.362 11.121 1.00 91.12 105 LEU A C 1
ATOM 854 O O . LEU A 1 105 ? -8.575 -6.454 12.100 1.00 91.12 105 LEU A O 1
ATOM 858 N N . ALA A 1 106 ? -8.153 -6.868 9.928 1.00 91.94 106 ALA A N 1
ATOM 859 C CA . ALA A 1 106 ? -9.394 -7.599 9.679 1.00 91.94 106 ALA A CA 1
ATOM 860 C C . ALA A 1 106 ? -9.507 -8.838 10.579 1.00 91.94 106 ALA A C 1
ATOM 862 O O . ALA A 1 106 ? -10.571 -9.087 11.145 1.00 91.94 106 ALA A O 1
ATOM 863 N N . HIS A 1 107 ? -8.403 -9.567 10.770 1.00 90.88 107 HIS A N 1
ATOM 864 C CA . HIS A 1 107 ? -8.358 -10.719 11.669 1.00 90.88 107 HIS A CA 1
ATOM 865 C C . HIS A 1 107 ? -8.527 -10.317 13.142 1.00 90.88 107 HIS A C 1
ATOM 867 O O . HIS A 1 107 ? -9.307 -10.922 13.876 1.00 90.88 107 HIS A O 1
ATOM 873 N N . ARG A 1 108 ? -7.828 -9.263 13.583 1.00 87.44 108 ARG A N 1
ATOM 874 C CA . ARG A 1 108 ? -7.873 -8.785 14.974 1.00 87.44 108 ARG A CA 1
ATOM 875 C C . ARG A 1 108 ? -9.216 -8.155 15.345 1.00 87.44 108 ARG A C 1
ATOM 877 O O . ARG A 1 108 ? -9.606 -8.191 16.515 1.00 87.44 108 ARG A O 1
ATOM 884 N N . THR A 1 109 ? -9.888 -7.543 14.372 1.00 88.12 109 THR A N 1
ATOM 885 C CA . THR A 1 109 ? -11.102 -6.740 14.559 1.00 88.12 109 THR A CA 1
ATOM 886 C C . THR A 1 109 ? -12.200 -7.111 13.554 1.00 88.12 109 THR A C 1
ATOM 888 O O . THR A 1 109 ? -12.583 -6.295 12.715 1.00 88.12 109 THR A O 1
ATOM 891 N N . PRO A 1 110 ? -12.778 -8.323 13.651 1.00 86.50 110 PRO A N 1
ATOM 892 C CA . PRO A 1 110 ? -13.723 -8.831 12.650 1.00 86.50 110 PRO A CA 1
ATOM 893 C C . PRO A 1 110 ? -14.971 -7.946 12.481 1.00 86.50 110 PRO A C 1
ATOM 895 O O . PRO A 1 110 ? -15.504 -7.819 11.381 1.00 86.50 110 PRO A O 1
ATOM 898 N N . ASN A 1 111 ? -15.388 -7.248 13.543 1.00 86.56 111 ASN A N 1
ATOM 899 C CA . ASN A 1 111 ? -16.525 -6.319 13.517 1.00 86.56 111 ASN A CA 1
ATOM 900 C C . ASN A 1 111 ? -16.254 -5.024 12.725 1.00 86.56 111 ASN A C 1
ATOM 902 O O . ASN A 1 111 ? -17.186 -4.275 12.453 1.00 86.56 111 ASN A O 1
ATOM 906 N N . TYR A 1 112 ? -15.000 -4.749 12.352 1.00 84.94 112 TYR A N 1
ATOM 907 C CA . TYR A 1 112 ? -14.583 -3.550 11.614 1.00 84.94 112 TYR A CA 1
ATOM 908 C C . TYR A 1 112 ? -14.032 -3.894 10.223 1.00 84.94 112 TYR A C 1
ATOM 910 O O . TYR A 1 112 ? -13.181 -3.187 9.684 1.00 84.94 112 TYR A O 1
ATOM 918 N N . ARG A 1 113 ? -14.533 -4.969 9.604 1.00 90.12 113 ARG A N 1
ATOM 919 C CA . ARG A 1 113 ? -14.089 -5.440 8.281 1.00 90.12 113 ARG A CA 1
ATOM 920 C C . 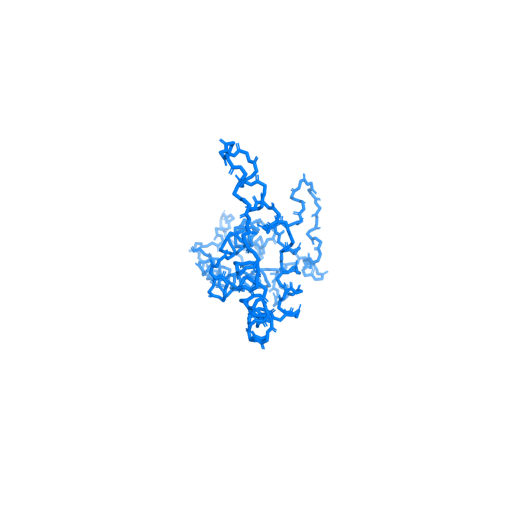ARG A 1 113 ? -14.137 -4.359 7.194 1.00 90.12 113 ARG A C 1
ATOM 922 O O . ARG A 1 113 ? -13.247 -4.304 6.353 1.00 90.12 113 ARG A O 1
ATOM 929 N N . GLU A 1 114 ? -15.138 -3.481 7.218 1.00 93.19 114 GLU A N 1
ATOM 930 C CA . GLU A 1 114 ? -15.256 -2.388 6.240 1.00 93.19 114 GLU A CA 1
ATOM 931 C C . GLU A 1 114 ? -14.064 -1.430 6.266 1.00 93.19 114 GLU A C 1
ATOM 933 O O . GLU A 1 114 ? -13.670 -0.905 5.226 1.00 93.19 114 GLU A O 1
ATOM 938 N N . LEU A 1 115 ? -13.475 -1.213 7.444 1.00 92.75 115 LEU A N 1
ATOM 939 C CA . LEU A 1 115 ? -12.293 -0.377 7.586 1.00 92.75 115 LEU A CA 1
ATOM 940 C C . LEU A 1 115 ? -11.097 -1.008 6.871 1.00 92.75 115 LEU A C 1
ATOM 942 O O . LEU A 1 115 ? -10.437 -0.344 6.076 1.00 92.75 115 LEU A O 1
ATOM 946 N N . ALA A 1 116 ? -10.866 -2.301 7.104 1.00 94.06 116 ALA A N 1
ATOM 947 C CA . ALA A 1 116 ? -9.809 -3.046 6.433 1.00 94.06 116 ALA A CA 1
ATOM 948 C C . ALA A 1 116 ? -10.011 -3.080 4.910 1.00 94.06 116 ALA A C 1
ATOM 950 O O . ALA A 1 116 ? -9.052 -2.882 4.173 1.00 94.06 116 ALA A O 1
ATOM 951 N N . ILE A 1 117 ? -11.252 -3.239 4.433 1.00 95.31 117 ILE A N 1
ATOM 952 C CA . ILE A 1 117 ? -11.573 -3.199 2.996 1.00 95.31 117 ILE A CA 1
ATOM 953 C C . ILE A 1 117 ? -11.224 -1.843 2.386 1.00 95.31 117 ILE A C 1
ATOM 955 O O . ILE A 1 117 ? -10.636 -1.805 1.313 1.00 95.31 117 ILE A O 1
ATOM 959 N N . LYS A 1 118 ? -11.565 -0.732 3.050 1.00 94.62 118 LYS A N 1
ATOM 960 C CA . LYS A 1 118 ? -11.240 0.612 2.545 1.00 94.62 118 LYS A CA 1
ATOM 961 C C . LYS A 1 118 ? -9.732 0.830 2.452 1.00 94.62 118 LYS A C 1
ATOM 963 O O . LYS A 1 118 ? -9.265 1.327 1.435 1.00 94.62 118 LYS A O 1
ATOM 968 N N . ILE A 1 119 ? -8.991 0.423 3.485 1.00 94.00 119 ILE A N 1
ATOM 969 C CA . ILE A 1 119 ? -7.524 0.498 3.507 1.00 94.00 119 ILE A CA 1
ATOM 970 C C . ILE A 1 119 ? -6.935 -0.353 2.377 1.00 94.00 119 ILE A C 1
ATOM 972 O O . ILE A 1 119 ? -6.120 0.144 1.605 1.00 94.00 119 ILE A O 1
ATOM 976 N N . LEU A 1 120 ? -7.360 -1.615 2.255 1.00 95.00 120 LEU A N 1
ATOM 977 C CA . LEU A 1 120 ? -6.829 -2.543 1.257 1.00 95.00 120 LEU A CA 1
ATOM 978 C C . LEU A 1 120 ? -7.165 -2.097 -0.171 1.00 95.00 120 LEU A C 1
ATOM 980 O O . LEU A 1 120 ? -6.290 -2.098 -1.029 1.00 95.00 120 LEU A O 1
ATOM 984 N N . LYS A 1 121 ? -8.403 -1.653 -0.416 1.00 94.69 121 LYS A N 1
ATOM 985 C CA . LYS A 1 121 ? -8.844 -1.168 -1.727 1.00 94.69 121 LYS A CA 1
ATOM 986 C C . LYS A 1 121 ? -8.029 0.039 -2.188 1.00 94.69 121 LYS A C 1
ATOM 988 O O . LYS A 1 121 ? -7.487 0.003 -3.285 1.00 94.69 121 LYS A O 1
ATOM 993 N N . ASP A 1 122 ? -7.905 1.065 -1.347 1.00 91.94 122 ASP A N 1
ATOM 994 C CA . ASP A 1 122 ? -7.107 2.255 -1.669 1.00 91.94 122 ASP A CA 1
ATOM 995 C C . ASP A 1 122 ? -5.621 1.889 -1.862 1.00 91.94 122 ASP A C 1
ATOM 997 O O . ASP A 1 122 ? -4.980 2.361 -2.796 1.00 91.94 122 ASP A O 1
ATOM 1001 N N . THR A 1 123 ? -5.092 0.959 -1.058 1.00 92.25 123 THR A N 1
ATOM 1002 C CA . THR A 1 123 ? -3.720 0.440 -1.215 1.00 92.25 123 THR A CA 1
ATOM 1003 C C . THR A 1 123 ? -3.508 -0.225 -2.581 1.00 92.25 123 THR A C 1
ATOM 1005 O O . THR A 1 123 ? -2.519 0.070 -3.252 1.00 92.25 123 THR A O 1
ATOM 1008 N N . ILE A 1 124 ? -4.428 -1.094 -3.016 1.00 94.38 124 ILE A N 1
ATOM 1009 C CA . ILE A 1 124 ? -4.359 -1.772 -4.322 1.00 94.38 124 ILE A CA 1
ATOM 1010 C C . ILE A 1 124 ? -4.481 -0.757 -5.457 1.00 94.38 124 ILE A C 1
ATOM 1012 O O . ILE A 1 124 ? -3.645 -0.752 -6.357 1.00 94.38 124 ILE A O 1
ATOM 1016 N N . GLU A 1 125 ? -5.481 0.128 -5.404 1.00 91.88 125 GLU A N 1
ATOM 1017 C CA . GLU A 1 125 ? -5.688 1.165 -6.423 1.00 91.88 125 GLU A CA 1
ATOM 1018 C C . GLU A 1 125 ? -4.421 2.003 -6.626 1.00 91.88 125 GLU A C 1
ATOM 1020 O O . GLU A 1 125 ? -4.063 2.327 -7.758 1.00 91.88 125 GLU A O 1
ATOM 1025 N N . ARG A 1 126 ? -3.686 2.281 -5.546 1.00 87.88 126 ARG A N 1
ATOM 1026 C CA . ARG A 1 126 ? -2.422 3.018 -5.607 1.00 87.88 126 ARG A CA 1
ATOM 1027 C C . ARG A 1 126 ? -1.252 2.180 -6.093 1.00 87.88 126 ARG A C 1
ATOM 1029 O O . ARG A 1 126 ? -0.478 2.681 -6.906 1.00 87.88 126 ARG A O 1
ATOM 1036 N N . MET A 1 127 ? -1.138 0.919 -5.676 1.00 91.44 127 MET A N 1
ATOM 1037 C CA . MET A 1 127 ? -0.131 -0.010 -6.213 1.00 91.44 127 MET A CA 1
ATOM 1038 C C . MET A 1 127 ? -0.228 -0.154 -7.736 1.00 91.44 127 MET A C 1
ATOM 1040 O O . MET A 1 127 ? 0.786 -0.383 -8.390 1.00 91.44 127 MET A O 1
ATOM 1044 N N . LEU A 1 128 ? -1.420 0.014 -8.315 1.00 91.88 128 LEU A N 1
ATOM 1045 C CA . LEU A 1 128 ? -1.647 -0.040 -9.761 1.00 91.88 128 LEU A CA 1
ATOM 1046 C C . LEU A 1 128 ? -1.239 1.243 -10.509 1.00 91.88 128 LEU A C 1
ATOM 1048 O O . LEU A 1 128 ? -1.216 1.249 -11.740 1.00 91.88 128 LEU A O 1
ATOM 1052 N N . THR A 1 129 ? -0.892 2.331 -9.815 1.00 88.44 129 THR A N 1
ATOM 1053 C CA . THR A 1 129 ? -0.512 3.592 -10.473 1.00 88.44 129 THR A CA 1
ATOM 1054 C C . THR A 1 129 ? 0.904 3.547 -11.045 1.00 88.44 129 THR A C 1
ATOM 1056 O O . THR A 1 129 ? 1.823 3.006 -10.431 1.00 88.44 129 THR A O 1
ATOM 1059 N N . ILE A 1 130 ? 1.094 4.188 -12.205 1.00 86.06 130 ILE A N 1
ATOM 1060 C CA . ILE A 1 130 ? 2.386 4.261 -12.910 1.00 86.06 130 ILE A CA 1
ATOM 1061 C C . ILE A 1 130 ? 3.514 4.831 -12.041 1.00 86.06 130 ILE A C 1
ATOM 1063 O O . ILE A 1 130 ? 4.676 4.510 -12.247 1.00 86.06 130 ILE A O 1
ATOM 1067 N N . GLU A 1 131 ? 3.192 5.642 -11.034 1.00 83.62 131 GLU A N 1
ATOM 1068 C CA . GLU A 1 131 ? 4.188 6.197 -10.116 1.00 83.62 131 GLU A CA 1
ATOM 1069 C C . GLU A 1 131 ? 4.877 5.128 -9.257 1.00 83.62 131 GLU A C 1
ATOM 1071 O O . GLU A 1 131 ? 6.009 5.333 -8.828 1.00 83.62 131 GLU A O 1
ATOM 1076 N N . VAL A 1 132 ? 4.207 4.000 -9.005 1.00 88.00 132 VAL A N 1
ATOM 1077 C CA . VAL A 1 132 ? 4.716 2.917 -8.153 1.00 88.00 132 VAL A CA 1
ATOM 1078 C C . VAL A 1 132 ? 5.569 1.935 -8.944 1.00 88.00 132 VAL A C 1
ATOM 1080 O O . VAL A 1 132 ? 6.578 1.450 -8.436 1.00 88.00 132 VAL A O 1
ATOM 1083 N N . TRP A 1 133 ? 5.168 1.626 -10.177 1.00 89.50 133 TRP A N 1
ATOM 1084 C CA . TRP A 1 133 ? 5.789 0.575 -10.985 1.00 89.50 133 TRP A CA 1
ATOM 1085 C C . TRP A 1 133 ? 6.509 1.087 -12.233 1.00 89.50 133 TRP A C 1
ATOM 1087 O O . TRP A 1 133 ? 7.222 0.326 -12.871 1.00 89.50 133 TRP A O 1
ATOM 1097 N N . GLY A 1 134 ? 6.413 2.373 -12.574 1.00 88.12 134 GLY A N 1
ATOM 1098 C CA . GLY A 1 134 ? 7.050 2.952 -13.764 1.00 88.12 134 GLY A CA 1
ATOM 1099 C C . GLY A 1 134 ? 8.579 2.838 -13.789 1.00 88.12 134 GLY A C 1
ATOM 1100 O O . GLY A 1 134 ? 9.184 2.947 -14.852 1.00 88.12 134 GLY A O 1
ATOM 1101 N N . TYR A 1 135 ? 9.210 2.533 -12.649 1.00 87.56 135 TYR A N 1
ATOM 1102 C CA . TYR A 1 135 ? 10.642 2.236 -12.558 1.00 87.56 135 TYR A CA 1
ATOM 1103 C C . TYR A 1 135 ? 11.078 1.055 -13.431 1.00 87.56 135 TYR A C 1
ATOM 1105 O O . TYR A 1 135 ? 12.264 0.935 -13.723 1.00 87.56 135 TYR A O 1
ATOM 1113 N N . ILE A 1 136 ? 10.158 0.180 -13.856 1.00 87.75 136 ILE A N 1
ATOM 1114 C CA . ILE A 1 136 ? 10.487 -0.941 -14.744 1.00 87.75 136 ILE A CA 1
ATOM 1115 C C . ILE A 1 136 ? 11.153 -0.476 -16.041 1.00 87.75 136 ILE A C 1
ATOM 1117 O O . ILE A 1 136 ? 12.012 -1.182 -16.568 1.00 87.75 136 ILE A O 1
ATOM 1121 N N . ASP A 1 137 ? 10.839 0.733 -16.521 1.00 85.31 137 ASP A N 1
ATOM 1122 C CA . ASP A 1 137 ? 11.505 1.288 -17.696 1.00 85.31 137 ASP A CA 1
ATOM 1123 C C . ASP A 1 137 ? 13.018 1.320 -17.487 1.00 85.31 137 ASP A C 1
ATOM 1125 O O . ASP A 1 137 ? 13.769 0.983 -18.389 1.00 85.31 137 ASP A O 1
ATOM 1129 N N . HIS A 1 138 ? 13.482 1.598 -16.263 1.00 86.25 138 HIS A N 1
ATOM 1130 C CA . HIS A 1 138 ? 14.899 1.612 -15.927 1.00 86.25 138 HIS A CA 1
ATOM 1131 C C . HIS A 1 138 ? 15.604 0.276 -16.200 1.00 86.25 138 HIS A C 1
ATOM 1133 O O . HIS A 1 138 ? 16.727 0.278 -16.710 1.00 86.25 138 HIS A O 1
ATOM 1139 N N . TYR A 1 139 ? 14.963 -0.846 -15.867 1.00 83.94 139 TYR A N 1
ATOM 1140 C CA . TYR A 1 139 ? 15.554 -2.183 -15.963 1.00 83.94 139 TYR A CA 1
ATOM 1141 C C . TYR A 1 139 ? 15.392 -2.802 -17.355 1.00 83.94 139 TYR A C 1
ATOM 1143 O O . TYR A 1 139 ? 16.303 -3.474 -17.837 1.00 83.94 139 TYR A O 1
ATOM 1151 N N . TRP A 1 140 ? 14.282 -2.519 -18.040 1.00 86.00 140 TRP A N 1
ATOM 1152 C CA . TRP A 1 140 ? 13.956 -3.099 -19.346 1.00 86.00 140 TRP A CA 1
ATOM 1153 C C . TRP A 1 140 ? 13.975 -2.072 -20.490 1.00 86.00 140 TRP A C 1
ATOM 1155 O O . TRP A 1 140 ? 13.308 -2.273 -21.499 1.00 86.00 140 TRP A O 1
ATOM 1165 N N . LYS A 1 141 ? 14.813 -1.025 -20.406 1.00 81.69 141 LYS A N 1
ATOM 1166 C CA . LYS A 1 141 ? 14.980 0.024 -21.447 1.00 81.69 141 LYS A CA 1
ATOM 1167 C C . LYS A 1 141 ? 15.154 -0.490 -22.879 1.00 81.69 141 LYS A C 1
ATOM 1169 O O . LYS A 1 141 ? 14.915 0.237 -23.834 1.00 81.69 141 LYS A O 1
ATOM 1174 N N . LYS A 1 142 ? 15.685 -1.706 -23.033 1.00 80.19 142 LYS A N 1
ATOM 1175 C CA . LYS A 1 142 ? 15.980 -2.331 -24.333 1.00 80.19 142 LYS A CA 1
ATOM 1176 C C . LYS A 1 142 ? 14.829 -3.192 -24.867 1.00 80.19 142 LYS A C 1
ATOM 1178 O O . LYS A 1 142 ? 14.984 -3.795 -25.927 1.00 80.19 142 LYS A O 1
ATOM 1183 N N . ALA A 1 143 ? 13.717 -3.299 -24.141 1.00 78.56 143 ALA A N 1
ATOM 1184 C CA . ALA A 1 143 ? 12.540 -4.020 -24.602 1.00 78.56 143 ALA A CA 1
ATOM 1185 C C . ALA A 1 143 ? 11.885 -3.287 -25.784 1.00 78.56 143 ALA A C 1
ATOM 1187 O O . ALA A 1 143 ? 11.898 -2.061 -25.862 1.00 78.56 143 ALA A O 1
ATOM 1188 N N . ALA A 1 144 ? 11.308 -4.048 -26.716 1.00 73.38 144 ALA A N 1
ATOM 1189 C CA . ALA A 1 144 ? 10.667 -3.493 -27.912 1.00 73.38 144 ALA A CA 1
ATOM 1190 C C . ALA A 1 144 ? 9.367 -2.725 -27.603 1.00 73.38 144 ALA A C 1
ATOM 1192 O O . ALA A 1 144 ? 8.944 -1.879 -28.388 1.00 73.38 144 ALA A O 1
ATOM 1193 N N . THR A 1 145 ? 8.735 -3.016 -26.467 1.00 78.56 145 THR A N 1
ATOM 1194 C CA . THR A 1 145 ? 7.533 -2.351 -25.961 1.00 78.56 145 THR A CA 1
ATOM 1195 C C . THR A 1 145 ? 7.726 -2.014 -24.493 1.00 78.56 145 THR A C 1
ATOM 1197 O O . THR A 1 145 ? 8.499 -2.683 -23.804 1.00 78.56 145 THR A O 1
ATOM 1200 N N . PHE A 1 146 ? 6.994 -1.010 -24.005 1.00 72.88 146 PHE A N 1
ATOM 1201 C CA . PHE A 1 146 ? 6.978 -0.702 -22.581 1.00 72.88 146 PHE A CA 1
ATOM 1202 C C . PHE A 1 146 ? 6.580 -1.962 -21.790 1.00 72.88 146 PHE A C 1
ATOM 1204 O O . PHE A 1 146 ? 5.585 -2.597 -22.161 1.00 72.88 146 PHE A O 1
ATOM 1211 N N . PRO A 1 147 ? 7.363 -2.384 -20.781 1.00 80.56 147 PRO A N 1
ATOM 1212 C CA . PRO A 1 147 ? 7.169 -3.692 -20.179 1.00 80.56 147 PRO A CA 1
ATOM 1213 C C . PRO A 1 147 ? 5.871 -3.698 -19.372 1.00 80.56 147 PRO A C 1
ATOM 1215 O O . PRO A 1 147 ? 5.560 -2.738 -18.674 1.00 80.56 147 PRO A O 1
ATOM 1218 N N . ASP A 1 148 ? 5.109 -4.784 -19.441 1.00 87.50 148 ASP A N 1
ATOM 1219 C CA . ASP A 1 148 ? 4.029 -5.003 -18.483 1.00 87.50 148 ASP A CA 1
ATOM 1220 C C . ASP A 1 148 ? 4.667 -5.337 -17.117 1.00 87.50 148 ASP A C 1
ATOM 1222 O O . ASP A 1 148 ? 5.439 -6.306 -17.046 1.00 87.50 148 ASP A O 1
ATOM 1226 N N . PRO A 1 149 ? 4.356 -4.578 -16.039 1.00 89.69 149 PRO A N 1
ATOM 1227 C CA . PRO A 1 149 ? 4.993 -4.720 -14.731 1.00 89.69 149 PRO A CA 1
ATOM 1228 C C . PRO A 1 149 ? 4.774 -6.081 -14.064 1.00 89.69 149 PRO A C 1
ATOM 1230 O O . PRO A 1 149 ? 5.452 -6.355 -13.073 1.00 89.69 149 PRO A O 1
ATOM 1233 N N . VAL A 1 150 ? 3.846 -6.916 -14.544 1.00 92.75 150 VAL A N 1
ATOM 1234 C CA . VAL A 1 150 ? 3.558 -8.240 -13.965 1.00 92.75 150 VAL A CA 1
ATOM 1235 C C . VAL A 1 150 ? 3.857 -9.410 -14.904 1.00 92.75 150 VAL A C 1
ATOM 1237 O O . VAL A 1 150 ? 3.781 -10.559 -14.476 1.00 92.75 150 VAL A O 1
ATOM 1240 N N . SER A 1 151 ? 4.231 -9.141 -16.156 1.00 87.62 151 SER A N 1
ATOM 1241 C CA . SER A 1 151 ? 4.425 -10.188 -17.170 1.00 87.62 151 SER A CA 1
ATOM 1242 C C . SER A 1 151 ? 5.718 -10.997 -17.009 1.00 87.62 151 SER A C 1
ATOM 1244 O O . SER A 1 151 ? 5.710 -12.210 -17.222 1.00 87.62 151 SER A O 1
ATOM 1246 N N . TYR A 1 152 ? 6.833 -10.350 -16.650 1.00 84.06 152 TYR A N 1
ATOM 1247 C CA . TYR A 1 152 ? 8.163 -10.965 -16.664 1.00 84.06 152 TYR A CA 1
ATOM 1248 C C . TYR A 1 152 ? 9.090 -10.371 -15.588 1.00 84.06 152 TYR A C 1
ATOM 1250 O O . TYR A 1 152 ? 9.166 -9.155 -15.436 1.00 84.06 152 TYR A O 1
ATOM 1258 N N . GLU A 1 153 ? 9.795 -11.244 -14.851 1.00 84.44 153 GLU A N 1
ATOM 1259 C CA . GLU A 1 153 ? 10.866 -10.985 -13.858 1.00 84.44 153 GLU A CA 1
ATOM 1260 C C . GLU A 1 153 ? 10.572 -10.083 -12.637 1.00 84.44 153 GLU A C 1
ATOM 1262 O O . GLU A 1 153 ? 11.169 -10.314 -11.588 1.00 84.44 153 GLU A O 1
ATOM 1267 N N . ASN A 1 154 ? 9.661 -9.110 -12.700 1.00 90.75 154 ASN A N 1
ATOM 1268 C CA . ASN A 1 154 ? 9.425 -8.072 -11.681 1.00 90.75 154 ASN A CA 1
ATOM 1269 C C . ASN A 1 154 ? 8.715 -8.571 -10.396 1.00 90.75 154 ASN A C 1
ATOM 1271 O O . ASN A 1 154 ? 7.742 -7.985 -9.916 1.00 90.75 154 ASN A O 1
ATOM 1275 N N . ILE A 1 155 ? 9.220 -9.666 -9.822 1.00 91.88 155 ILE A N 1
ATOM 1276 C CA . ILE A 1 155 ? 8.614 -10.428 -8.728 1.00 91.88 155 ILE A CA 1
ATOM 1277 C C . ILE A 1 155 ? 8.457 -9.622 -7.442 1.00 91.88 155 ILE A C 1
ATOM 1279 O O . ILE A 1 155 ? 7.535 -9.871 -6.674 1.00 91.88 155 ILE A O 1
ATOM 1283 N N . MET A 1 156 ? 9.314 -8.627 -7.205 1.00 91.00 156 MET A N 1
ATOM 1284 C CA . MET A 1 156 ? 9.188 -7.780 -6.019 1.00 91.00 156 MET A CA 1
ATOM 1285 C C . MET A 1 156 ? 7.904 -6.953 -6.067 1.00 91.00 156 MET A C 1
ATOM 1287 O O . MET A 1 156 ? 7.203 -6.855 -5.069 1.00 91.00 156 MET A O 1
ATOM 1291 N N . TYR A 1 157 ? 7.549 -6.393 -7.224 1.00 93.38 157 TYR A N 1
ATOM 1292 C CA . TYR A 1 157 ? 6.278 -5.689 -7.374 1.00 93.38 157 TYR A CA 1
ATOM 1293 C C . TYR A 1 157 ? 5.113 -6.658 -7.565 1.00 93.38 157 TYR A C 1
ATOM 1295 O O . TYR A 1 157 ? 4.131 -6.572 -6.828 1.00 93.38 157 TYR A O 1
ATOM 1303 N N . SER A 1 158 ? 5.219 -7.594 -8.514 1.00 95.00 158 SER A N 1
ATOM 1304 C CA . SER A 1 158 ? 4.111 -8.491 -8.854 1.00 95.00 158 SER A CA 1
ATOM 1305 C C . SER A 1 158 ? 3.772 -9.457 -7.718 1.00 95.00 158 SER A C 1
ATOM 1307 O O . SER A 1 158 ? 2.600 -9.742 -7.497 1.00 95.00 158 SER A O 1
ATOM 1309 N N . GLY A 1 159 ? 4.762 -9.891 -6.937 1.00 95.81 159 GLY A N 1
ATOM 1310 C CA . GLY A 1 159 ? 4.567 -10.705 -5.739 1.00 95.81 159 GLY A CA 1
ATOM 1311 C C . GLY A 1 159 ? 3.865 -9.942 -4.617 1.00 95.81 159 GLY A C 1
ATOM 1312 O O . GLY A 1 159 ? 2.915 -10.460 -4.031 1.00 95.81 159 GLY A O 1
ATOM 1313 N N . HIS A 1 160 ? 4.263 -8.691 -4.351 1.00 96.50 160 HIS A N 1
ATOM 1314 C CA . HIS A 1 160 ? 3.548 -7.842 -3.396 1.00 96.50 160 HIS A CA 1
ATOM 1315 C C . HIS A 1 160 ? 2.112 -7.581 -3.850 1.00 96.50 160 HIS A C 1
ATOM 1317 O O . HIS A 1 160 ? 1.196 -7.752 -3.052 1.00 96.50 160 HIS A O 1
ATOM 1323 N N . LEU A 1 161 ? 1.906 -7.225 -5.122 1.00 96.06 161 LEU A N 1
ATOM 1324 C CA . LEU A 1 161 ? 0.574 -6.998 -5.679 1.00 96.06 161 LEU A CA 1
ATOM 1325 C C . LEU A 1 161 ? -0.302 -8.254 -5.584 1.00 96.06 161 LEU A C 1
ATOM 1327 O O . LEU A 1 161 ? -1.437 -8.154 -5.131 1.00 96.06 161 LEU A O 1
ATOM 1331 N N . LEU A 1 162 ? 0.228 -9.430 -5.937 1.00 96.44 162 LEU A N 1
ATOM 1332 C CA . LEU A 1 162 ? -0.485 -10.703 -5.823 1.00 96.44 162 LEU A CA 1
ATOM 1333 C C . LEU A 1 162 ? -0.918 -10.990 -4.384 1.00 96.44 162 LEU A C 1
ATOM 1335 O O . LEU A 1 162 ? -2.025 -11.456 -4.168 1.00 96.44 162 LEU A O 1
ATOM 1339 N N . GLN A 1 163 ? -0.068 -10.703 -3.399 1.00 96.38 163 GLN A N 1
ATOM 1340 C CA . GLN A 1 163 ? -0.396 -10.943 -1.993 1.00 96.38 163 GLN A CA 1
ATOM 1341 C C . GLN A 1 163 ? -1.463 -9.977 -1.443 1.00 96.38 163 GLN A C 1
ATOM 1343 O O . GLN A 1 163 ? -2.025 -10.232 -0.378 1.00 96.38 163 GLN A O 1
ATOM 1348 N N . LEU A 1 164 ? -1.719 -8.857 -2.124 1.00 95.50 164 LEU A N 1
ATOM 1349 C CA . LEU A 1 164 ? -2.771 -7.909 -1.753 1.00 95.50 164 LEU A CA 1
ATOM 1350 C C . LEU A 1 164 ? -4.149 -8.275 -2.320 1.00 95.50 164 LEU A C 1
ATOM 1352 O O . LEU A 1 164 ? -5.149 -7.842 -1.745 1.00 95.50 164 LEU A O 1
ATOM 1356 N N . LEU A 1 165 ? -4.189 -9.005 -3.438 1.00 91.50 165 LEU A N 1
ATOM 1357 C CA . LEU A 1 165 ? -5.409 -9.437 -4.132 1.00 91.50 165 LEU A CA 1
ATOM 1358 C C . LEU A 1 165 ? -6.048 -10.654 -3.449 1.00 91.50 165 LEU A C 1
ATOM 1360 O O . LEU A 1 165 ? -7.298 -10.664 -3.370 1.00 91.50 165 LEU A O 1
#